Protein AF-A0A9W9ZHL3-F1 (afdb_monomer_lite)

Foldseek 3Di:
DPVVVVVVVVVVVVVVVVVVVVVVVVVVVVVVLCVLQPDALACVPCVPSVVSLVVSVQVVLVVVPWPKDKDWACDPDNVDTDIDIDTHDDDPQPPHPPDDDDDDDDDRHDDDDPPPPD

Organism: NCBI:txid174260

Sequence (118 aa):
MELCNKTVFLFFCLASVWLSVESMTKTQSLRSILDHFTSTRNVYVDPAAKQTARDFIVKTFKDHGLHTWTEEFRSNQDEYPGVNVVGQLPGRYTGTSDDKIVVIGSHYDSVPDYSRCG

Secondary structure (DSSP, 8-state):
-HHHHHHHHHHHHHHHHHHHHHHHHHHHHHHHHHGGG-S---TTT-HHHHHHHHHHHHHHHHHTT-EEEEEEE--SSTTS-EEEEEEE---TTTTSTT---------------GGG--

Radius of gyration: 22.48 Å; chains: 1; bounding box: 40×65×53 Å

Structure (mmCI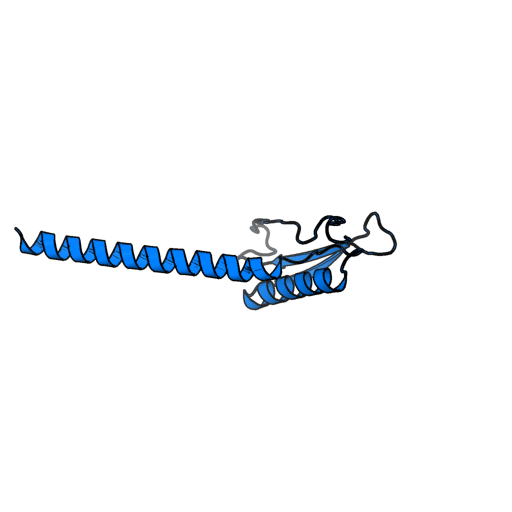F, N/CA/C/O backbone):
data_AF-A0A9W9ZHL3-F1
#
_entry.id   AF-A0A9W9ZHL3-F1
#
loop_
_atom_site.group_PDB
_atom_site.id
_atom_site.type_symbol
_atom_site.label_atom_id
_atom_site.label_alt_id
_atom_site.label_comp_id
_atom_site.label_asym_id
_atom_site.label_entity_id
_atom_site.label_seq_id
_atom_site.pdbx_PDB_ins_code
_atom_site.Cartn_x
_atom_site.Cartn_y
_atom_site.Cartn_z
_atom_site.occupancy
_atom_site.B_iso_or_equiv
_atom_site.auth_seq_id
_atom_site.auth_comp_id
_atom_site.auth_asym_id
_atom_site.auth_atom_id
_atom_site.pdbx_PDB_model_num
ATOM 1 N N . MET A 1 1 ? -6.558 51.204 27.980 1.00 51.84 1 MET A N 1
ATOM 2 C CA . MET A 1 1 ? -7.097 50.377 26.874 1.00 51.84 1 MET A CA 1
ATOM 3 C C . MET A 1 1 ? -6.042 49.923 25.853 1.00 51.84 1 MET A C 1
ATOM 5 O O . MET A 1 1 ? -6.368 49.081 25.036 1.00 51.84 1 MET A O 1
ATOM 9 N N . GLU A 1 2 ? -4.781 50.379 25.901 1.00 57.06 2 GLU A N 1
ATOM 10 C CA . GLU A 1 2 ? -3.755 49.963 24.917 1.00 57.06 2 GLU A CA 1
ATOM 11 C C . GLU A 1 2 ? -3.012 48.658 25.254 1.00 57.06 2 GLU A C 1
ATOM 13 O O . GLU A 1 2 ? -2.598 47.938 24.348 1.00 57.06 2 GLU A O 1
ATOM 18 N N . LEU A 1 3 ? -2.853 48.323 26.541 1.00 51.19 3 LEU A N 1
ATOM 19 C CA . LEU A 1 3 ? -2.092 47.136 26.955 1.00 51.19 3 LEU A CA 1
ATOM 20 C C . LEU A 1 3 ? -2.812 45.827 26.579 1.00 51.19 3 LEU A C 1
ATOM 22 O O . LEU A 1 3 ? -2.181 44.898 26.090 1.00 51.19 3 LEU A O 1
ATOM 26 N N . CYS A 1 4 ? -4.145 45.800 26.713 1.00 55.97 4 CYS A N 1
ATOM 27 C CA . CYS A 1 4 ? -4.981 44.652 26.347 1.00 55.97 4 CYS A CA 1
ATOM 28 C C . CYS A 1 4 ? -4.898 44.343 24.837 1.00 55.97 4 CYS A C 1
ATOM 30 O O . CYS A 1 4 ? -4.742 43.190 24.447 1.00 55.97 4 CYS A O 1
ATOM 32 N N . ASN A 1 5 ? -4.879 45.378 23.986 1.00 58.09 5 ASN A N 1
ATOM 33 C CA . ASN A 1 5 ? -4.778 45.215 22.532 1.00 58.09 5 ASN A CA 1
ATOM 34 C C . ASN A 1 5 ? -3.415 44.676 22.076 1.00 58.09 5 ASN A C 1
ATOM 36 O O . ASN A 1 5 ? -3.364 43.864 21.155 1.00 58.09 5 ASN A O 1
ATOM 40 N N . LYS A 1 6 ? -2.311 45.083 22.719 1.00 59.94 6 LYS A N 1
ATOM 41 C CA . LYS A 1 6 ? -0.966 44.584 22.375 1.00 59.94 6 LYS A CA 1
ATOM 42 C C . LYS A 1 6 ? -0.786 43.113 22.748 1.00 59.94 6 LYS A C 1
ATOM 44 O O . LYS A 1 6 ? -0.201 42.363 21.973 1.00 59.94 6 LYS A O 1
ATOM 49 N N . THR A 1 7 ? -1.320 42.689 23.893 1.00 62.94 7 THR A N 1
ATOM 50 C CA . THR A 1 7 ? -1.273 41.283 24.321 1.00 62.94 7 THR A CA 1
ATOM 51 C C . THR A 1 7 ? -2.140 40.396 23.431 1.00 62.94 7 THR A C 1
ATOM 53 O O . THR A 1 7 ? -1.689 39.331 23.018 1.00 62.94 7 THR A O 1
ATOM 56 N N . VAL A 1 8 ? -3.343 40.855 23.065 1.00 66.81 8 VAL A N 1
ATOM 57 C CA . VAL A 1 8 ? -4.222 40.147 22.120 1.00 66.81 8 VAL A CA 1
ATOM 58 C C . VAL A 1 8 ? -3.565 40.039 20.741 1.00 66.81 8 VAL A C 1
ATOM 60 O O . VAL A 1 8 ? -3.515 38.950 20.177 1.00 66.81 8 VAL A O 1
ATOM 63 N N . PHE A 1 9 ? -2.985 41.125 20.224 1.00 68.44 9 PHE A N 1
ATOM 64 C CA . PHE A 1 9 ? -2.288 41.122 18.934 1.00 68.44 9 PHE A CA 1
ATOM 65 C C . PHE A 1 9 ? -1.095 40.155 18.914 1.00 68.44 9 PHE A C 1
ATOM 67 O O . PHE A 1 9 ? -0.963 39.364 17.983 1.00 68.44 9 PHE A O 1
ATOM 74 N N . LEU A 1 10 ? -0.267 40.149 19.965 1.00 68.62 10 LEU A N 1
ATOM 75 C CA . LEU A 1 10 ? 0.862 39.222 20.079 1.00 68.62 10 LEU A CA 1
ATOM 76 C C . LEU A 1 10 ? 0.393 37.759 20.127 1.00 68.62 10 LEU A C 1
ATOM 78 O O . LEU A 1 10 ? 1.003 36.897 19.502 1.00 68.62 10 LEU A O 1
ATOM 82 N N . PHE A 1 11 ? -0.719 37.487 20.815 1.00 69.31 11 PHE A N 1
ATOM 83 C CA . PHE A 1 11 ? -1.315 36.153 20.876 1.00 69.31 11 PHE A CA 1
ATOM 84 C C . PHE A 1 11 ? -1.842 35.694 19.506 1.00 69.31 11 PHE A C 1
ATOM 86 O O . PHE A 1 11 ? -1.585 34.562 19.102 1.00 69.31 11 PHE A O 1
ATOM 93 N N . PHE A 1 12 ? -2.498 36.582 18.748 1.00 67.75 12 PHE A N 1
ATOM 94 C CA . PHE A 1 12 ? -2.929 36.300 17.373 1.00 67.75 12 PHE A CA 1
ATOM 95 C C . PHE A 1 12 ? -1.746 36.060 16.423 1.00 67.75 12 PHE A C 1
ATOM 97 O O . PHE A 1 12 ? -1.807 35.147 15.601 1.00 67.75 12 PHE A O 1
ATOM 104 N N . CYS A 1 13 ? -0.659 36.829 16.549 1.00 65.69 13 CYS A N 1
ATOM 105 C CA . CYS A 1 13 ? 0.563 36.615 15.769 1.00 65.69 13 CYS A CA 1
ATOM 106 C C . CYS A 1 13 ? 1.244 35.283 16.107 1.00 65.69 13 CYS A C 1
ATOM 108 O O . CYS A 1 13 ? 1.699 34.579 15.211 1.00 65.69 13 CYS A O 1
ATOM 110 N N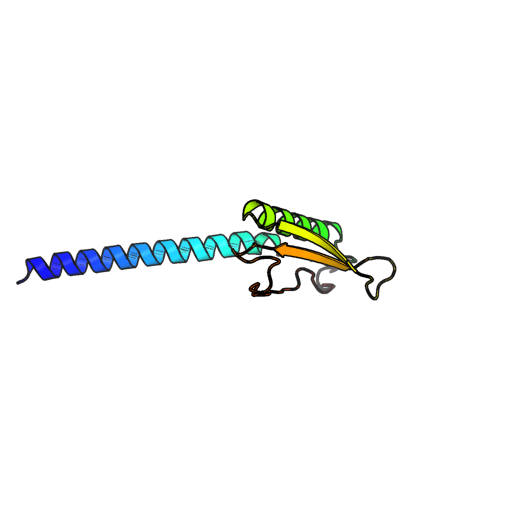 . LEU A 1 14 ? 1.307 34.909 17.386 1.00 66.25 14 LEU A N 1
ATOM 111 C CA . LEU A 1 14 ? 1.882 33.626 17.788 1.00 66.25 14 LEU A CA 1
ATOM 112 C C . LEU A 1 14 ? 1.013 32.460 17.297 1.00 66.25 14 LEU A C 1
ATOM 114 O O . LEU A 1 14 ? 1.540 31.520 16.710 1.00 66.25 14 LEU A O 1
ATOM 118 N N . ALA A 1 15 ? -0.312 32.547 17.434 1.00 59.84 15 ALA A N 1
ATOM 119 C CA . ALA A 1 15 ? -1.224 31.513 16.948 1.00 59.84 15 ALA A CA 1
ATOM 120 C C . ALA A 1 15 ? -1.144 31.316 15.421 1.00 59.84 15 ALA A C 1
ATOM 122 O O . ALA A 1 15 ? -1.137 30.179 14.947 1.00 59.84 15 ALA A O 1
ATOM 123 N N . SER A 1 16 ? -1.034 32.396 14.638 1.00 64.62 16 SER A N 1
ATOM 124 C CA . SER A 1 16 ? -0.933 32.299 13.174 1.00 64.62 16 SER A CA 1
ATOM 125 C C . SER A 1 16 ? 0.399 31.708 12.703 1.00 64.62 16 SER A C 1
ATOM 127 O O . SER A 1 16 ? 0.418 30.924 11.748 1.00 64.62 16 SER A O 1
ATOM 129 N N . VAL A 1 17 ? 1.503 32.006 13.397 1.00 66.00 17 VAL A N 1
ATOM 130 C CA . VAL A 1 17 ? 2.808 31.376 13.141 1.00 66.00 17 VAL A CA 1
ATOM 131 C C . VAL A 1 17 ? 2.752 29.874 13.437 1.00 66.00 17 VAL A C 1
ATOM 133 O O . VAL A 1 17 ? 3.221 29.085 12.621 1.00 66.00 17 VAL A O 1
ATOM 136 N N . TRP A 1 18 ? 2.126 29.457 14.542 1.00 57.09 18 TRP A N 1
ATOM 137 C CA . TRP A 1 18 ? 2.014 28.039 14.911 1.00 57.09 18 TRP A CA 1
ATOM 138 C C . TRP A 1 18 ? 1.182 27.235 13.904 1.00 57.09 18 TRP A C 1
ATOM 140 O O . TRP A 1 18 ? 1.633 26.188 13.438 1.00 57.09 18 TRP A O 1
ATOM 150 N N . LEU A 1 19 ? 0.021 27.757 13.492 1.00 59.09 19 LEU A N 1
ATOM 151 C CA . LEU A 1 19 ? -0.811 27.139 12.451 1.00 59.09 19 LEU A CA 1
ATOM 152 C C . LEU A 1 19 ? -0.067 27.014 11.110 1.00 59.09 19 LEU A C 1
ATOM 154 O O . LEU A 1 19 ? -0.193 26.005 10.414 1.00 59.09 19 LEU A O 1
ATOM 158 N N . SER A 1 20 ? 0.736 28.021 10.752 1.00 58.38 20 SER A N 1
ATOM 159 C CA . SER A 1 20 ? 1.531 28.005 9.517 1.00 58.38 20 SER A CA 1
ATOM 160 C C . SER A 1 20 ? 2.637 26.947 9.561 1.00 58.38 20 SER A C 1
ATOM 162 O O . SER A 1 20 ? 2.810 26.207 8.593 1.00 58.38 20 SER A O 1
ATOM 164 N N . VAL A 1 21 ? 3.345 26.826 10.690 1.00 56.94 21 VAL A N 1
ATOM 165 C CA . VAL A 1 21 ? 4.378 25.797 10.888 1.00 56.94 21 VAL A CA 1
ATOM 166 C C . VAL A 1 21 ? 3.771 24.394 10.802 1.00 56.94 21 VAL A C 1
ATOM 168 O O . VAL A 1 21 ? 4.305 23.551 10.087 1.00 56.94 21 VAL A O 1
ATOM 171 N N . GLU A 1 22 ? 2.625 24.148 11.439 1.00 68.44 22 GLU A N 1
ATOM 172 C CA . GLU A 1 22 ? 1.939 22.849 11.375 1.00 68.44 22 GLU A CA 1
ATOM 173 C C . GLU A 1 22 ? 1.447 22.500 9.954 1.00 68.44 22 GLU A C 1
ATOM 175 O O . GLU A 1 22 ? 1.518 21.354 9.510 1.00 68.44 22 GLU A O 1
ATOM 180 N N . SER A 1 23 ? 0.966 23.489 9.198 1.00 62.00 23 SER A N 1
ATOM 181 C CA . SER A 1 23 ? 0.573 23.293 7.796 1.00 62.00 23 SER A CA 1
ATOM 182 C C . SER A 1 23 ? 1.773 22.951 6.900 1.00 62.00 23 SER A C 1
ATOM 184 O O . SER A 1 23 ? 1.704 22.042 6.060 1.00 62.00 23 SER A O 1
ATOM 186 N N . MET A 1 24 ? 2.908 23.630 7.110 1.00 60.31 24 MET A N 1
ATOM 187 C CA . MET A 1 24 ? 4.151 23.344 6.391 1.00 60.31 24 MET A CA 1
ATOM 188 C C . MET A 1 24 ? 4.668 21.933 6.688 1.00 60.31 24 MET A C 1
ATOM 190 O O . MET A 1 24 ? 5.030 21.224 5.747 1.00 60.31 24 MET A O 1
ATOM 194 N N . THR A 1 25 ? 4.634 21.487 7.949 1.00 76.94 25 THR A N 1
ATOM 195 C CA . THR A 1 25 ? 5.078 20.132 8.318 1.00 76.94 25 THR A CA 1
ATOM 196 C C . THR A 1 25 ? 4.172 19.052 7.728 1.00 76.94 25 THR A C 1
ATOM 198 O O . THR A 1 25 ? 4.677 18.048 7.224 1.00 76.94 25 THR A O 1
ATOM 201 N N . LYS A 1 26 ? 2.850 19.269 7.677 1.00 81.62 26 LYS A N 1
ATOM 202 C CA . LYS A 1 26 ? 1.908 18.353 7.001 1.00 81.62 26 LYS A CA 1
ATOM 203 C C . LYS A 1 26 ? 2.169 18.260 5.498 1.00 81.62 26 LYS A C 1
ATOM 205 O O . LYS A 1 26 ? 2.186 17.162 4.948 1.00 81.62 26 LYS A O 1
ATOM 210 N N . THR A 1 27 ? 2.426 19.390 4.840 1.00 84.44 27 THR A N 1
ATOM 211 C CA . THR A 1 27 ? 2.725 19.422 3.398 1.00 84.44 27 THR A CA 1
ATOM 212 C C . THR A 1 27 ? 4.044 18.716 3.081 1.00 84.44 27 THR A C 1
ATOM 214 O O . THR A 1 27 ? 4.122 17.958 2.117 1.00 84.44 27 THR A O 1
ATOM 217 N N . GLN A 1 28 ? 5.081 18.940 3.890 1.00 85.88 28 GLN A N 1
ATOM 218 C CA . GLN A 1 28 ? 6.376 18.269 3.743 1.00 85.88 28 GLN A CA 1
ATOM 219 C C . GLN A 1 28 ? 6.268 16.763 3.998 1.00 85.88 28 GLN A C 1
ATOM 221 O O . GLN A 1 28 ? 6.816 15.983 3.225 1.00 85.88 28 GLN A O 1
ATOM 226 N N . SER A 1 29 ? 5.511 16.358 5.021 1.00 85.81 29 SER A N 1
ATOM 227 C CA . SER A 1 29 ? 5.227 14.949 5.305 1.00 85.81 29 SER A CA 1
ATOM 228 C C . SER A 1 29 ? 4.509 14.275 4.133 1.00 85.81 29 SER A C 1
ATOM 230 O O . SER A 1 29 ? 4.944 13.229 3.655 1.00 85.81 29 SER A O 1
ATOM 232 N N . LEU A 1 30 ? 3.478 14.927 3.579 1.00 89.12 30 LEU A N 1
ATOM 233 C CA . LEU A 1 30 ? 2.781 14.421 2.398 1.00 89.12 30 LEU A CA 1
ATOM 234 C C . LEU A 1 30 ? 3.725 14.277 1.199 1.00 89.12 30 LEU A C 1
ATOM 236 O O . LEU A 1 30 ? 3.708 13.244 0.540 1.00 89.12 30 LEU A O 1
ATOM 240 N N . ARG A 1 31 ? 4.574 15.276 0.926 1.00 91.12 31 ARG A N 1
ATOM 241 C CA . ARG A 1 31 ? 5.570 15.186 -0.155 1.00 91.12 31 ARG A CA 1
ATOM 242 C C . ARG A 1 31 ? 6.534 14.021 0.056 1.00 91.12 31 ARG A C 1
ATOM 244 O O . ARG A 1 31 ? 6.725 13.247 -0.870 1.00 91.12 31 ARG A O 1
ATOM 251 N N . SER A 1 32 ? 7.036 13.836 1.276 1.00 89.75 32 SER A N 1
ATOM 252 C CA . SER A 1 32 ? 7.918 12.712 1.600 1.00 89.75 32 SER A CA 1
ATOM 253 C C . SER A 1 32 ? 7.248 11.355 1.370 1.00 89.75 32 SER A C 1
ATOM 255 O O . SER A 1 32 ? 7.920 10.425 0.940 1.00 89.75 32 SER A O 1
ATOM 257 N N . ILE A 1 33 ? 5.942 11.225 1.627 1.00 91.69 33 ILE A N 1
ATOM 258 C CA . ILE A 1 33 ? 5.186 10.005 1.298 1.00 91.69 33 ILE A CA 1
ATOM 259 C C . ILE A 1 33 ? 5.089 9.833 -0.223 1.00 91.69 33 ILE A C 1
ATOM 261 O O . ILE A 1 33 ? 5.274 8.729 -0.732 1.00 91.69 33 ILE A O 1
ATOM 265 N N . LEU A 1 34 ? 4.814 10.916 -0.956 1.00 92.75 34 LEU A N 1
ATOM 266 C CA . LEU A 1 34 ? 4.674 10.895 -2.415 1.00 92.75 34 LEU A CA 1
ATOM 267 C C . LEU A 1 34 ? 5.990 10.588 -3.145 1.00 92.75 34 LEU A C 1
ATOM 269 O O . LEU A 1 34 ? 5.946 10.001 -4.226 1.00 92.75 34 LEU A O 1
ATOM 273 N N . ASP A 1 35 ? 7.143 10.905 -2.554 1.00 93.06 35 ASP A N 1
ATOM 274 C CA . ASP A 1 35 ? 8.461 10.631 -3.144 1.00 93.06 35 ASP A CA 1
ATOM 275 C C . ASP A 1 35 ? 8.703 9.126 -3.381 1.00 93.06 35 ASP A C 1
ATOM 277 O O . ASP A 1 35 ? 9.401 8.748 -4.327 1.00 93.06 35 ASP A O 1
ATOM 281 N N . HIS A 1 36 ? 8.035 8.254 -2.616 1.00 92.56 36 HIS A N 1
ATOM 282 C CA . HIS A 1 36 ? 8.056 6.799 -2.810 1.00 92.56 36 HIS A CA 1
ATOM 283 C C . HIS A 1 36 ? 7.263 6.318 -4.042 1.00 92.56 36 HIS A C 1
ATOM 285 O O . HIS A 1 36 ? 7.342 5.145 -4.408 1.00 92.56 36 HIS A O 1
ATOM 291 N N . PHE A 1 37 ? 6.527 7.211 -4.712 1.00 93.75 37 PHE A N 1
ATOM 292 C CA . PHE A 1 37 ? 5.684 6.916 -5.874 1.00 93.75 37 PHE A CA 1
ATOM 293 C C . PHE A 1 37 ? 6.093 7.727 -7.114 1.00 93.75 37 PHE A C 1
ATOM 295 O O . PHE A 1 37 ? 5.258 8.077 -7.955 1.00 93.75 37 PHE A O 1
ATOM 302 N N . THR A 1 38 ? 7.386 8.002 -7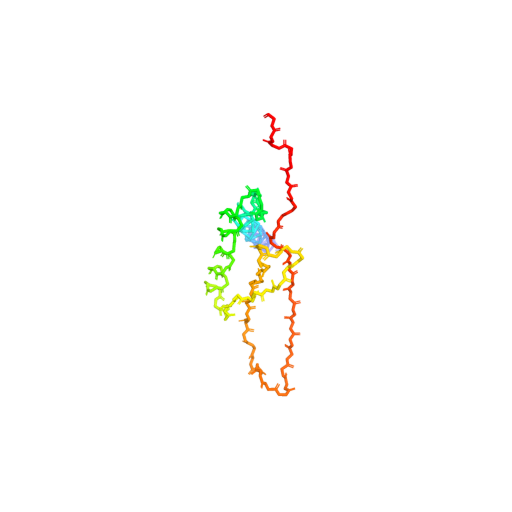.273 1.00 90.56 38 THR A N 1
ATOM 303 C CA . THR A 1 38 ? 7.925 8.765 -8.414 1.00 90.56 38 THR A CA 1
ATOM 304 C C . THR A 1 38 ? 8.404 7.893 -9.581 1.00 90.56 38 THR A C 1
ATOM 306 O O . THR A 1 38 ? 8.471 8.373 -10.712 1.00 90.56 38 THR A O 1
ATOM 309 N N . SER A 1 39 ? 8.704 6.613 -9.346 1.00 87.75 39 SER A N 1
ATOM 310 C CA . SER A 1 39 ? 9.150 5.659 -10.374 1.00 87.75 39 SER A CA 1
ATOM 311 C C . SER A 1 39 ? 7.986 5.005 -11.126 1.00 87.75 39 SER A C 1
ATOM 313 O O . SER A 1 39 ? 6.855 4.973 -10.641 1.00 87.75 39 SER A O 1
ATOM 315 N N . THR A 1 40 ? 8.250 4.440 -12.306 1.00 91.38 40 THR A N 1
ATOM 316 C CA . THR A 1 40 ? 7.256 3.622 -13.021 1.00 91.38 40 THR A CA 1
ATOM 317 C C . THR A 1 40 ? 6.921 2.384 -12.188 1.00 91.38 40 THR A C 1
ATOM 319 O O . THR A 1 40 ? 7.810 1.672 -11.743 1.00 91.38 40 THR A O 1
ATOM 322 N N . ARG A 1 41 ? 5.630 2.117 -11.973 1.00 92.19 41 ARG A N 1
ATOM 323 C CA . ARG A 1 41 ? 5.108 0.989 -11.176 1.00 92.19 41 ARG A CA 1
ATOM 324 C C . ARG A 1 41 ? 4.274 0.071 -12.056 1.00 92.19 41 ARG A C 1
ATOM 326 O O . ARG A 1 41 ? 3.156 -0.325 -11.716 1.00 92.19 41 ARG A O 1
ATOM 333 N N . ASN A 1 42 ? 4.822 -0.235 -13.224 1.00 90.25 42 ASN A N 1
ATOM 334 C CA . ASN A 1 42 ? 4.224 -1.132 -14.192 1.00 90.25 42 ASN A CA 1
ATOM 335 C C . ASN A 1 42 ? 4.968 -2.468 -14.173 1.00 90.25 42 ASN A C 1
ATOM 337 O O . ASN A 1 42 ? 6.194 -2.486 -14.188 1.00 90.25 42 ASN A O 1
ATOM 341 N N . VAL A 1 43 ? 4.229 -3.577 -14.161 1.00 88.12 43 VAL A N 1
ATOM 342 C CA . VAL A 1 43 ? 4.817 -4.916 -14.006 1.00 88.12 43 VAL A CA 1
ATOM 343 C C . VAL A 1 43 ? 5.719 -5.317 -15.181 1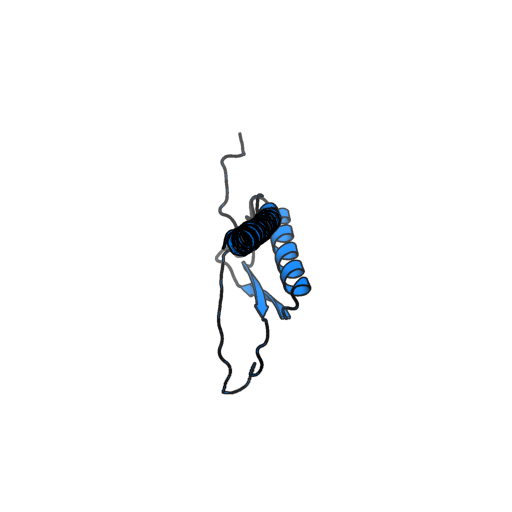.00 88.12 43 VAL A C 1
ATOM 345 O O . VAL A 1 43 ? 6.667 -6.063 -14.979 1.00 88.12 43 VAL A O 1
ATOM 348 N N . TYR A 1 44 ? 5.473 -4.775 -16.376 1.00 86.75 44 TYR A N 1
ATOM 349 C CA . TYR A 1 44 ? 6.256 -5.073 -17.578 1.00 86.75 44 TYR A CA 1
ATOM 350 C C . TYR A 1 44 ? 7.483 -4.189 -17.750 1.00 86.75 44 TYR A C 1
ATOM 352 O O . TYR A 1 44 ? 8.431 -4.581 -18.421 1.00 86.75 44 TYR A O 1
ATOM 360 N N . VAL A 1 45 ? 7.441 -2.979 -17.194 1.00 87.75 45 VAL A N 1
ATOM 361 C CA . VAL A 1 45 ? 8.528 -2.004 -17.335 1.00 87.75 45 VAL A CA 1
ATOM 362 C C . VAL A 1 45 ? 9.508 -2.139 -16.178 1.00 87.75 45 VAL A C 1
ATOM 364 O O . VAL A 1 45 ? 10.710 -2.225 -16.397 1.00 87.75 45 VAL A O 1
ATOM 367 N N . ASP A 1 46 ? 8.992 -2.165 -14.948 1.00 90.06 46 ASP A N 1
ATOM 368 C CA . ASP A 1 46 ? 9.801 -2.241 -13.734 1.00 90.06 46 ASP A CA 1
ATOM 369 C C . ASP A 1 46 ? 9.035 -2.986 -12.618 1.00 90.06 46 ASP A C 1
ATOM 371 O O . ASP A 1 46 ? 8.401 -2.373 -11.743 1.00 90.06 46 ASP A O 1
ATOM 375 N N . PRO A 1 47 ? 9.046 -4.334 -12.642 1.00 90.06 47 PRO A N 1
ATOM 376 C CA . PRO A 1 47 ? 8.375 -5.137 -11.623 1.00 90.06 47 PRO A CA 1
ATOM 377 C C . PRO A 1 47 ? 8.967 -4.915 -10.222 1.00 90.06 47 PRO A C 1
ATOM 379 O O . PRO A 1 47 ? 8.234 -4.995 -9.234 1.00 90.06 47 PRO A O 1
ATOM 382 N N . ALA A 1 48 ? 10.259 -4.581 -10.122 1.00 92.44 48 ALA A N 1
ATOM 383 C CA . ALA A 1 48 ? 10.935 -4.332 -8.851 1.00 92.44 48 ALA A CA 1
ATOM 384 C C . ALA A 1 48 ? 10.474 -3.016 -8.205 1.00 92.44 48 ALA A C 1
ATOM 386 O O . ALA A 1 48 ? 10.196 -2.980 -7.003 1.00 92.44 48 ALA A O 1
ATOM 387 N N . ALA A 1 49 ? 10.311 -1.946 -8.988 1.00 92.75 49 ALA A N 1
ATOM 388 C CA . ALA A 1 49 ? 9.740 -0.693 -8.499 1.00 92.75 49 ALA A C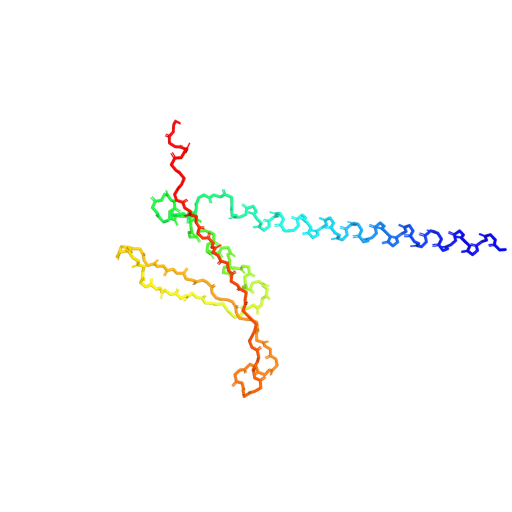A 1
ATOM 389 C C . ALA A 1 49 ? 8.267 -0.851 -8.100 1.00 92.75 49 ALA A C 1
ATOM 391 O O . ALA A 1 49 ? 7.851 -0.335 -7.059 1.00 92.75 49 ALA A O 1
ATOM 392 N N . LYS A 1 50 ? 7.479 -1.622 -8.868 1.00 94.19 50 LYS A N 1
ATOM 393 C CA . LYS A 1 50 ? 6.094 -1.958 -8.494 1.00 94.19 50 LYS A CA 1
ATOM 394 C C . LYS A 1 50 ? 6.035 -2.713 -7.160 1.00 94.19 50 LYS A C 1
ATOM 396 O O . LYS A 1 50 ? 5.169 -2.413 -6.337 1.00 94.19 50 LYS A O 1
ATOM 401 N N . GLN A 1 51 ? 6.957 -3.651 -6.931 1.00 94.88 51 GLN A N 1
ATOM 402 C CA . GLN A 1 51 ? 7.061 -4.376 -5.664 1.00 94.88 51 GLN A CA 1
ATOM 403 C C . GLN A 1 51 ? 7.506 -3.461 -4.516 1.00 94.88 51 GLN A C 1
ATOM 405 O O . GLN A 1 51 ? 6.885 -3.467 -3.460 1.00 94.88 51 GLN A O 1
ATOM 410 N N . THR A 1 52 ? 8.498 -2.600 -4.739 1.00 95.50 52 THR A N 1
ATOM 411 C CA . THR A 1 52 ? 8.982 -1.650 -3.724 1.00 95.50 52 THR A CA 1
ATOM 412 C C . THR A 1 52 ? 7.877 -0.694 -3.267 1.00 95.50 52 THR A C 1
ATOM 414 O O . THR A 1 52 ? 7.715 -0.448 -2.072 1.00 95.50 52 THR A O 1
ATOM 417 N N . ALA A 1 53 ? 7.064 -0.192 -4.203 1.00 96.31 53 ALA A N 1
ATOM 418 C CA . ALA A 1 53 ? 5.909 0.643 -3.879 1.00 96.31 53 ALA A CA 1
ATOM 419 C C . ALA A 1 53 ? 4.856 -0.120 -3.056 1.00 96.31 53 ALA A C 1
ATOM 421 O O . ALA A 1 53 ? 4.300 0.427 -2.104 1.00 96.31 53 ALA A O 1
ATOM 422 N N . ARG A 1 54 ? 4.602 -1.395 -3.384 1.00 97.00 54 ARG A N 1
ATOM 423 C CA . ARG A 1 54 ? 3.711 -2.266 -2.602 1.00 97.00 54 ARG A CA 1
ATOM 424 C C . ARG A 1 54 ? 4.231 -2.459 -1.178 1.00 97.00 54 ARG A C 1
ATOM 426 O O . ARG A 1 54 ? 3.469 -2.285 -0.230 1.00 97.00 54 ARG A O 1
ATOM 433 N N . ASP A 1 55 ? 5.508 -2.797 -1.034 1.00 97.31 55 ASP A N 1
ATOM 434 C CA . ASP A 1 55 ? 6.142 -3.038 0.263 1.00 97.31 55 ASP A CA 1
ATOM 435 C C . ASP A 1 55 ? 6.108 -1.781 1.133 1.00 97.31 55 ASP A C 1
ATOM 437 O O . ASP A 1 55 ? 5.825 -1.862 2.331 1.00 97.31 55 ASP A O 1
ATOM 441 N N . PHE A 1 56 ? 6.309 -0.610 0.520 1.00 97.50 56 PHE A N 1
ATOM 442 C CA . PHE A 1 56 ? 6.147 0.671 1.193 1.00 97.50 56 PHE A CA 1
ATOM 443 C C . PHE A 1 56 ? 4.719 0.858 1.722 1.00 97.50 56 PHE A C 1
ATOM 445 O O . PHE A 1 56 ? 4.562 1.112 2.911 1.00 97.50 56 PHE A O 1
ATOM 452 N N . ILE A 1 57 ? 3.680 0.647 0.901 1.00 98.00 57 ILE A N 1
ATOM 453 C CA . ILE A 1 57 ? 2.274 0.755 1.346 1.00 98.00 57 ILE A CA 1
ATOM 454 C C . ILE A 1 57 ? 1.992 -0.204 2.510 1.00 98.00 57 ILE A C 1
ATOM 456 O O . ILE A 1 57 ? 1.439 0.211 3.529 1.00 98.00 57 ILE A O 1
ATOM 460 N N . VAL A 1 58 ? 2.402 -1.472 2.386 1.00 98.31 58 VAL A N 1
ATOM 461 C CA . VAL A 1 58 ? 2.209 -2.488 3.434 1.00 98.31 58 VAL A CA 1
ATOM 462 C C . VAL A 1 58 ? 2.888 -2.063 4.733 1.00 98.31 58 VAL A C 1
ATOM 464 O O . VAL A 1 58 ? 2.288 -2.166 5.806 1.00 98.31 58 VAL A O 1
ATOM 467 N N . LYS A 1 59 ? 4.130 -1.577 4.650 1.00 97.75 59 LYS A N 1
ATOM 468 C CA . LYS A 1 59 ? 4.869 -1.081 5.810 1.00 97.75 59 LYS A CA 1
ATOM 469 C C . LYS A 1 59 ? 4.165 0.124 6.428 1.00 97.75 59 LYS A C 1
ATOM 471 O O . LYS A 1 59 ? 3.927 0.120 7.629 1.00 97.75 59 LYS A O 1
ATOM 476 N N . THR A 1 60 ? 3.775 1.111 5.625 1.00 96.69 60 THR A N 1
ATOM 477 C CA . THR A 1 60 ? 3.081 2.311 6.101 1.00 96.69 60 THR A CA 1
ATOM 478 C C . THR A 1 60 ? 1.773 1.961 6.803 1.00 96.69 60 THR A C 1
ATOM 480 O O . THR A 1 60 ? 1.531 2.476 7.891 1.00 96.69 60 THR A O 1
ATOM 483 N N . PHE A 1 61 ? 0.952 1.068 6.246 1.00 97.81 61 PHE A N 1
ATOM 484 C CA . PHE A 1 61 ? -0.298 0.647 6.887 1.00 97.81 61 PHE A CA 1
ATOM 485 C C . PHE A 1 61 ? -0.040 -0.021 8.244 1.00 97.81 61 PHE A C 1
ATOM 487 O O . PHE A 1 61 ? -0.674 0.346 9.234 1.00 97.81 61 PHE A O 1
ATOM 494 N N . LYS A 1 62 ? 0.940 -0.930 8.318 1.00 97.75 62 LYS A N 1
ATOM 495 C CA . LYS A 1 62 ? 1.341 -1.580 9.577 1.00 97.75 62 LYS A CA 1
ATOM 496 C C . LYS A 1 62 ? 1.867 -0.581 10.606 1.00 97.75 62 LYS A C 1
ATOM 498 O O . LYS A 1 62 ? 1.451 -0.634 11.760 1.00 97.75 62 LYS A O 1
ATOM 503 N N . ASP A 1 63 ? 2.724 0.349 10.189 1.00 96.50 63 ASP A N 1
ATOM 504 C CA . ASP A 1 63 ? 3.282 1.390 11.060 1.00 96.50 63 ASP A CA 1
ATOM 505 C C . ASP A 1 63 ? 2.187 2.316 11.622 1.00 96.50 63 ASP A C 1
ATOM 507 O O . ASP A 1 63 ? 2.318 2.827 12.732 1.00 96.50 63 ASP A O 1
ATOM 511 N N . HIS A 1 64 ? 1.083 2.498 10.887 1.00 95.50 64 HIS A N 1
ATOM 512 C CA . HIS A 1 64 ? -0.092 3.263 11.325 1.00 95.50 64 HIS A CA 1
ATOM 513 C C . HIS A 1 64 ? -1.131 2.413 12.083 1.00 95.50 64 HIS A C 1
ATOM 515 O O . HIS A 1 64 ? -2.211 2.904 12.407 1.00 95.50 64 HIS A O 1
ATOM 521 N N . GLY A 1 65 ? -0.820 1.149 12.388 1.00 96.56 65 GLY A N 1
ATOM 522 C CA . GLY A 1 65 ? -1.665 0.274 13.203 1.00 96.56 65 GLY A CA 1
ATOM 523 C C . GLY A 1 65 ? -2.848 -0.358 12.466 1.00 96.56 65 GLY A C 1
ATOM 524 O O . GLY A 1 65 ? -3.777 -0.835 13.117 1.00 96.56 65 GLY A O 1
ATOM 525 N N . LEU A 1 66 ? -2.840 -0.378 11.130 1.00 97.94 66 LEU A N 1
ATOM 526 C CA . LEU A 1 66 ? -3.888 -1.038 10.349 1.00 97.94 66 LEU A CA 1
ATOM 527 C C . LEU A 1 66 ? -3.642 -2.551 10.297 1.00 97.94 66 LEU A C 1
ATOM 529 O O . LEU A 1 66 ? -2.521 -3.017 10.058 1.00 97.94 66 LEU A O 1
ATOM 533 N N . HIS A 1 67 ? -4.716 -3.331 10.412 1.00 97.38 67 HIS A N 1
ATOM 534 C CA . HIS A 1 67 ? -4.699 -4.737 10.030 1.00 97.38 67 HIS A CA 1
ATOM 535 C C . HIS A 1 67 ? -4.532 -4.826 8.511 1.00 97.38 67 HIS A C 1
ATOM 537 O O . HIS A 1 67 ? -5.392 -4.366 7.765 1.00 97.38 67 HIS A O 1
ATOM 543 N N . THR A 1 68 ? -3.394 -5.349 8.056 1.00 98.25 68 THR A N 1
ATOM 544 C CA . THR A 1 68 ? -2.949 -5.214 6.663 1.00 98.25 68 THR A CA 1
ATOM 545 C C . THR A 1 68 ? -2.736 -6.571 6.014 1.00 98.25 68 THR A C 1
ATOM 547 O O . THR A 1 68 ? -2.014 -7.403 6.569 1.00 98.25 68 THR A O 1
ATOM 550 N N . TRP A 1 69 ? -3.284 -6.761 4.816 1.00 98.06 69 TRP A N 1
ATOM 551 C CA . TRP A 1 69 ? -3.091 -7.961 4.003 1.00 98.06 69 TRP A CA 1
ATOM 552 C C . TRP A 1 69 ? -3.079 -7.633 2.504 1.00 98.06 69 TRP A C 1
ATOM 554 O O . TRP A 1 69 ? -3.349 -6.503 2.087 1.00 98.06 69 TRP A O 1
ATOM 564 N N . THR A 1 70 ? -2.711 -8.619 1.689 1.00 97.75 70 THR A N 1
ATOM 565 C CA . THR A 1 70 ? -2.726 -8.528 0.225 1.00 97.75 70 THR A CA 1
ATOM 566 C C . THR A 1 70 ? -3.758 -9.480 -0.350 1.00 97.75 70 THR A C 1
ATOM 568 O O . THR A 1 70 ? -3.862 -10.614 0.108 1.00 97.75 70 THR A O 1
ATOM 571 N N . GLU A 1 71 ? -4.473 -9.029 -1.374 1.00 96.62 71 GLU A N 1
ATOM 572 C CA . GLU A 1 71 ? -5.480 -9.815 -2.092 1.00 96.62 71 GLU A CA 1
ATOM 573 C C . GLU A 1 71 ? -5.050 -9.965 -3.548 1.00 96.62 71 GLU A C 1
ATOM 575 O O . GLU A 1 71 ? -4.961 -8.972 -4.279 1.00 96.62 71 GLU A O 1
ATOM 580 N N . GLU A 1 72 ? -4.770 -11.194 -3.970 1.00 94.69 72 GLU A N 1
ATOM 581 C CA . GLU A 1 72 ? -4.441 -11.497 -5.361 1.00 94.69 72 GLU A CA 1
ATOM 582 C C . GLU A 1 72 ? -5.715 -11.676 -6.187 1.00 94.69 72 GLU A C 1
ATOM 584 O O . GLU A 1 72 ? -6.696 -12.273 -5.745 1.00 94.69 72 GLU A O 1
ATOM 589 N N . PHE A 1 73 ? -5.701 -11.177 -7.417 1.00 91.31 73 PHE A N 1
ATOM 590 C CA . PHE A 1 73 ? -6.785 -11.368 -8.367 1.00 91.31 73 PHE A CA 1
ATOM 591 C C . PHE A 1 73 ? -6.238 -11.717 -9.745 1.00 91.31 73 PHE A C 1
ATOM 593 O O . PHE A 1 73 ? -5.165 -11.266 -10.161 1.00 91.31 73 PHE A O 1
ATOM 600 N N . ARG A 1 74 ? -7.012 -12.511 -10.487 1.00 89.19 74 ARG A N 1
ATOM 601 C CA . ARG A 1 74 ? -6.685 -12.820 -11.875 1.00 89.19 74 ARG A CA 1
ATOM 602 C C . ARG A 1 74 ? -6.794 -11.542 -12.698 1.00 89.19 74 ARG A C 1
ATOM 604 O O . ARG A 1 74 ? -7.871 -10.955 -12.795 1.00 89.19 74 ARG A O 1
ATOM 611 N N . SER A 1 75 ? -5.678 -11.105 -13.264 1.00 82.31 75 SER A N 1
ATOM 612 C CA . SER A 1 75 ? -5.673 -9.996 -14.207 1.00 82.31 75 SER A CA 1
ATOM 613 C C . SER A 1 75 ? -6.045 -10.507 -15.604 1.00 82.31 75 SER A C 1
ATOM 615 O O . SER A 1 75 ? -6.089 -11.709 -15.867 1.00 82.31 75 SER A O 1
ATOM 617 N N . ASN A 1 76 ? -6.282 -9.584 -16.531 1.00 78.56 76 ASN A N 1
ATOM 618 C CA . ASN A 1 76 ? -6.371 -9.872 -17.965 1.00 78.56 76 ASN A CA 1
ATOM 619 C C . ASN A 1 76 ? -5.016 -10.274 -18.591 1.00 78.56 76 ASN A C 1
ATOM 621 O O . ASN A 1 76 ? -4.902 -10.339 -19.813 1.00 78.56 76 ASN A O 1
ATOM 625 N N . GLN A 1 77 ? -3.993 -10.500 -17.765 1.00 71.38 77 GLN A N 1
ATOM 626 C CA . GLN A 1 77 ? -2.624 -10.817 -18.133 1.00 71.38 77 GLN A CA 1
ATOM 627 C C . GLN A 1 77 ? -2.232 -12.096 -17.388 1.00 71.38 77 GLN A C 1
ATOM 629 O O . GLN A 1 77 ? -1.843 -12.050 -16.224 1.00 71.38 77 GLN A O 1
ATOM 634 N N . ASP A 1 78 ? -2.359 -13.249 -18.049 1.00 67.19 78 ASP A N 1
ATOM 635 C CA . ASP A 1 78 ? -2.251 -14.565 -17.395 1.00 67.19 78 ASP A CA 1
ATOM 636 C C . ASP A 1 78 ? -0.910 -14.797 -16.658 1.00 67.19 78 ASP A C 1
ATOM 638 O O . ASP A 1 78 ? -0.853 -15.603 -15.733 1.00 67.19 78 ASP A O 1
ATOM 642 N N . GLU A 1 79 ? 0.151 -14.070 -17.019 1.00 78.06 79 GLU A N 1
ATOM 643 C CA . GLU A 1 79 ? 1.492 -14.187 -16.423 1.00 78.06 79 GLU A CA 1
ATOM 644 C C . GLU A 1 79 ? 1.695 -13.344 -15.153 1.00 78.06 79 GLU A C 1
ATOM 646 O O . GLU A 1 79 ? 2.616 -13.610 -14.381 1.00 78.06 79 GLU A O 1
ATOM 651 N N . TYR A 1 80 ? 0.846 -12.339 -14.909 1.00 79.44 80 TYR A N 1
ATOM 652 C CA . TYR A 1 80 ? 1.027 -11.396 -13.804 1.00 79.44 80 TYR A CA 1
ATOM 653 C C . TYR A 1 80 ? -0.289 -11.164 -13.058 1.00 79.44 80 TYR A C 1
ATOM 655 O O . TYR A 1 80 ? -1.099 -10.334 -13.491 1.00 79.44 80 TYR A O 1
ATOM 663 N N . PRO A 1 81 ? -0.524 -11.844 -11.917 1.00 87.25 81 PRO A N 1
ATOM 664 C CA . PRO A 1 81 ? -1.702 -11.571 -11.110 1.00 87.25 81 PRO A CA 1
ATOM 665 C C . PRO A 1 81 ? -1.698 -10.112 -10.646 1.00 87.25 81 PRO A C 1
ATOM 667 O O . PRO A 1 81 ? -0.664 -9.516 -10.320 1.00 87.25 81 PRO A O 1
ATOM 670 N N . GLY A 1 82 ? -2.887 -9.521 -10.632 1.00 90.75 82 GLY A N 1
ATOM 671 C CA . GLY A 1 82 ? -3.096 -8.255 -9.956 1.00 90.75 82 GLY A CA 1
ATOM 672 C C . GLY A 1 82 ? -3.084 -8.490 -8.452 1.00 90.75 82 GLY A C 1
ATOM 673 O O . GLY A 1 82 ? -3.463 -9.559 -7.984 1.00 90.75 82 GLY A O 1
ATOM 674 N N . VAL A 1 83 ? -2.627 -7.510 -7.678 1.00 95.06 83 VAL A N 1
ATOM 675 C CA . VAL A 1 83 ? -2.553 -7.665 -6.223 1.00 95.06 83 VAL A CA 1
ATOM 676 C C . VAL A 1 83 ? -2.939 -6.354 -5.562 1.00 95.06 83 VAL A C 1
ATOM 678 O O . VAL A 1 83 ? -2.232 -5.358 -5.708 1.00 95.06 83 VAL A O 1
ATOM 681 N N . ASN A 1 84 ? -4.033 -6.364 -4.811 1.00 96.94 84 ASN A N 1
ATOM 682 C CA . ASN A 1 84 ? -4.472 -5.245 -3.988 1.00 96.94 84 ASN A CA 1
ATOM 683 C C . ASN A 1 84 ? -3.775 -5.286 -2.624 1.00 96.94 84 ASN A C 1
ATOM 685 O O . ASN A 1 84 ? -3.463 -6.358 -2.107 1.00 96.94 84 ASN A O 1
ATOM 689 N N . VAL A 1 85 ? -3.551 -4.116 -2.029 1.00 98.12 85 VAL A N 1
ATOM 690 C CA . VAL A 1 85 ? -3.133 -3.987 -0.627 1.00 98.12 85 VAL A CA 1
ATOM 691 C C . VAL A 1 85 ? -4.317 -3.432 0.146 1.00 98.12 85 VAL A C 1
ATOM 693 O O . VAL A 1 85 ? -4.836 -2.374 -0.208 1.00 98.12 85 VAL A O 1
ATOM 696 N N . VAL A 1 86 ? -4.746 -4.139 1.187 1.00 98.25 86 VAL A N 1
ATOM 697 C CA . VAL A 1 86 ? -5.885 -3.744 2.015 1.00 98.25 86 VAL A CA 1
ATOM 698 C C . VAL A 1 86 ? -5.391 -3.450 3.422 1.00 98.25 86 VAL A C 1
ATOM 700 O O . VAL A 1 86 ? -4.642 -4.231 4.005 1.00 98.25 86 VAL A O 1
ATOM 703 N N . GLY A 1 87 ? -5.800 -2.301 3.956 1.00 97.94 87 GLY A N 1
ATOM 704 C CA . GLY A 1 87 ? -5.567 -1.909 5.338 1.00 97.94 87 GLY A CA 1
ATOM 705 C C . GLY A 1 87 ? -6.897 -1.606 6.014 1.00 97.94 87 GLY A C 1
ATOM 706 O O . GLY A 1 87 ? -7.646 -0.747 5.553 1.00 97.94 87 GLY A O 1
ATOM 707 N N . GLN A 1 88 ? -7.187 -2.300 7.108 1.00 97.50 88 GLN A N 1
ATOM 708 C CA . GLN A 1 88 ? -8.383 -2.104 7.916 1.00 97.50 88 GLN A CA 1
ATOM 709 C C . GLN A 1 88 ? -8.003 -1.485 9.258 1.00 97.50 88 GLN A C 1
ATOM 711 O O . GLN A 1 88 ? -7.196 -2.037 10.006 1.00 97.50 88 GLN A O 1
ATOM 716 N N . LEU A 1 89 ? -8.632 -0.359 9.588 1.00 96.69 89 LEU A N 1
ATOM 717 C CA . LEU A 1 89 ? -8.627 0.180 10.942 1.00 96.69 89 LEU A CA 1
ATOM 718 C C . LEU A 1 89 ? -9.945 -0.228 11.623 1.00 96.69 89 LEU A C 1
ATOM 720 O O . LEU A 1 89 ? -10.991 0.309 11.253 1.00 96.69 89 LEU A O 1
ATOM 724 N N . PRO A 1 90 ? -9.938 -1.187 12.567 1.00 95.12 90 PRO A N 1
ATOM 725 C CA . PRO A 1 90 ? -11.169 -1.649 13.193 1.00 95.12 90 PRO A CA 1
ATOM 726 C C . PRO A 1 90 ? -11.778 -0.553 14.076 1.00 95.12 90 PRO A C 1
ATOM 728 O O . PRO A 1 90 ? -11.127 0.002 14.962 1.00 95.12 90 PRO A O 1
ATOM 731 N N . GLY A 1 91 ? -13.057 -0.259 13.852 1.00 94.31 91 GLY A N 1
ATOM 732 C CA . GLY A 1 91 ? -13.878 0.536 14.757 1.00 94.31 91 GLY A CA 1
ATOM 733 C C . GLY A 1 91 ? -14.418 -0.290 15.929 1.00 94.31 91 GLY A C 1
ATOM 734 O O . GLY A 1 91 ? -14.304 -1.517 15.966 1.00 94.31 91 GLY A O 1
ATOM 735 N N . ARG A 1 92 ? -15.082 0.386 16.874 1.00 95.88 92 ARG A N 1
ATOM 736 C CA . ARG A 1 92 ? -15.648 -0.220 18.097 1.00 95.88 92 ARG A CA 1
ATOM 737 C C . ARG A 1 92 ? -16.593 -1.402 17.838 1.00 95.88 92 ARG A C 1
ATOM 739 O O . ARG A 1 92 ? -16.671 -2.297 18.671 1.00 95.88 92 ARG A O 1
ATOM 746 N N . TYR A 1 93 ? -17.311 -1.372 16.717 1.00 96.75 93 TYR A N 1
ATOM 747 C CA . TYR A 1 93 ? -18.348 -2.343 16.354 1.00 96.75 93 TYR A CA 1
ATOM 748 C C . TYR A 1 93 ? -17.951 -3.225 15.160 1.00 96.75 93 TYR A C 1
ATOM 750 O O . TYR A 1 93 ? -18.820 -3.799 14.513 1.00 96.75 93 TYR A O 1
ATOM 758 N N . THR A 1 94 ? -16.652 -3.328 14.856 1.00 96.06 94 THR A N 1
ATOM 759 C CA . THR A 1 94 ? -16.167 -4.156 13.737 1.00 96.06 94 THR A CA 1
ATOM 760 C C . THR A 1 94 ? -16.674 -5.590 13.875 1.00 96.06 94 THR A C 1
ATOM 762 O O . THR A 1 94 ? -16.474 -6.217 14.917 1.00 96.06 94 THR A O 1
ATOM 765 N N . GLY A 1 95 ? -17.317 -6.110 12.828 1.00 93.31 95 GLY A N 1
ATOM 766 C CA . GLY A 1 95 ? -17.843 -7.477 12.801 1.00 93.31 95 GLY A CA 1
ATOM 767 C C . GLY A 1 95 ? -19.153 -7.697 13.570 1.00 93.31 95 GLY A C 1
ATOM 768 O O . GLY A 1 95 ? -19.560 -8.847 13.732 1.00 93.31 95 GLY A O 1
ATOM 769 N N . THR A 1 96 ? -19.829 -6.642 14.040 1.00 96.81 96 THR A N 1
ATOM 770 C CA . THR A 1 96 ? -21.176 -6.738 14.635 1.00 96.81 96 THR A CA 1
ATOM 771 C C . THR A 1 96 ? -22.257 -6.252 13.661 1.00 96.81 96 THR A C 1
ATOM 773 O O . THR A 1 96 ? -21.967 -5.743 12.580 1.00 96.81 96 THR A O 1
ATOM 776 N N . SER A 1 97 ? -23.535 -6.374 14.036 1.00 95.81 97 SER A N 1
ATOM 777 C CA . SER A 1 97 ? -24.654 -5.821 13.252 1.00 95.81 97 SER A CA 1
ATOM 778 C C . SER A 1 97 ? -24.632 -4.293 13.129 1.00 95.81 97 SER A C 1
ATOM 780 O O . SER A 1 97 ? -25.247 -3.738 12.218 1.00 95.81 97 SER A O 1
ATOM 782 N N . ASP A 1 98 ? -23.930 -3.617 14.040 1.00 97.00 98 ASP A N 1
ATOM 783 C CA . ASP A 1 98 ? -23.815 -2.159 14.078 1.00 97.00 98 ASP A CA 1
ATOM 784 C C . ASP A 1 98 ? -22.571 -1.649 13.341 1.00 97.00 98 ASP A C 1
ATOM 786 O O . ASP A 1 98 ? -22.291 -0.448 13.367 1.00 97.00 98 ASP A O 1
ATOM 790 N N . ASP A 1 99 ? -21.837 -2.535 12.661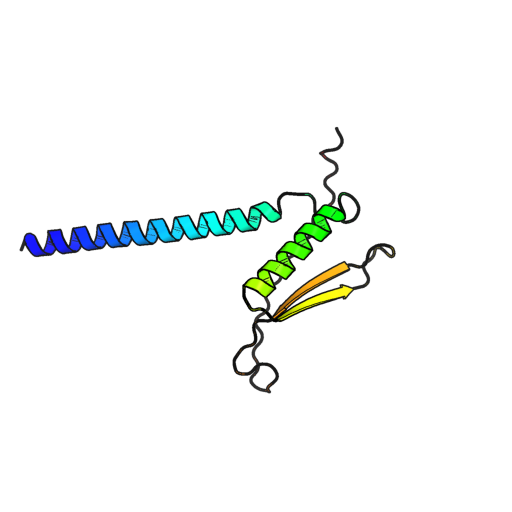 1.00 96.88 99 ASP A N 1
ATOM 791 C CA . ASP A 1 99 ? -20.667 -2.164 11.877 1.00 96.88 99 ASP A CA 1
ATOM 792 C C . ASP A 1 99 ? -21.042 -1.184 10.749 1.00 96.88 99 ASP A C 1
ATOM 794 O O . ASP A 1 99 ? -22.082 -1.303 10.082 1.00 96.88 99 ASP A O 1
ATOM 798 N N . LYS A 1 100 ? -20.189 -0.174 10.556 1.00 95.50 100 LYS A N 1
ATOM 799 C CA . LYS A 1 100 ? -20.324 0.865 9.530 1.00 95.50 100 LYS A CA 1
ATOM 800 C C . LYS A 1 100 ? -18.976 1.044 8.855 1.00 95.50 100 LYS A C 1
ATOM 802 O O . LYS A 1 100 ? -18.025 1.535 9.456 1.00 95.50 100 LYS A O 1
ATOM 807 N N . ILE A 1 101 ? -18.927 0.674 7.581 1.00 94.38 101 ILE A N 1
ATOM 808 C CA . ILE A 1 101 ? -17.696 0.655 6.800 1.00 94.38 101 ILE A CA 1
ATOM 809 C C . ILE A 1 101 ? -17.569 1.965 6.020 1.00 94.38 101 ILE A C 1
ATOM 811 O O . ILE A 1 101 ? -18.490 2.371 5.311 1.00 94.38 101 ILE A O 1
ATOM 815 N N . VAL A 1 102 ? -16.400 2.597 6.117 1.00 96.12 102 VAL A N 1
ATOM 816 C CA . VAL A 1 102 ? -15.963 3.665 5.211 1.00 96.12 102 VAL A CA 1
ATOM 817 C C . VAL A 1 102 ? -14.808 3.120 4.383 1.00 96.12 102 VAL A C 1
ATOM 819 O O . VAL A 1 102 ? -13.831 2.626 4.940 1.00 96.12 102 VAL A O 1
ATOM 822 N N . VAL A 1 103 ? -14.925 3.204 3.058 1.00 96.12 103 VAL A N 1
ATOM 823 C CA . VAL A 1 103 ? -13.911 2.699 2.123 1.00 96.12 103 VAL A CA 1
ATOM 824 C C . VAL A 1 103 ? -13.265 3.870 1.395 1.00 96.12 103 VAL A C 1
ATOM 826 O O . VAL A 1 103 ? -13.958 4.718 0.836 1.00 96.12 103 VAL A O 1
ATOM 829 N N . ILE A 1 104 ? -11.932 3.894 1.381 1.00 96.38 104 ILE A N 1
ATOM 830 C CA . ILE A 1 104 ? -11.121 4.819 0.585 1.00 96.38 104 ILE A CA 1
ATOM 831 C C . ILE A 1 104 ? -10.249 3.963 -0.333 1.00 96.38 104 ILE A C 1
ATOM 833 O O . ILE A 1 104 ? -9.554 3.068 0.141 1.00 96.38 104 ILE A O 1
ATOM 837 N N . GLY A 1 105 ? -10.305 4.223 -1.639 1.00 96.12 105 GLY A N 1
ATOM 838 C CA . GLY A 1 105 ? -9.576 3.458 -2.648 1.00 96.12 105 GLY A CA 1
ATOM 839 C C . GLY A 1 105 ? -8.733 4.349 -3.554 1.00 96.12 105 GLY A C 1
ATOM 840 O O . GLY A 1 105 ? -9.123 5.471 -3.870 1.00 96.12 105 GLY A O 1
ATOM 841 N N . SER A 1 106 ? -7.582 3.828 -3.980 1.00 95.25 106 SER A N 1
ATOM 842 C CA . SER A 1 106 ? -6.720 4.424 -5.003 1.00 95.25 106 SER A CA 1
ATOM 843 C C . SER A 1 106 ? -5.968 3.329 -5.751 1.00 95.25 106 SER A C 1
ATOM 845 O O . SER A 1 106 ? -5.653 2.282 -5.186 1.00 95.25 106 SER A O 1
ATOM 847 N N . HIS A 1 107 ? -5.621 3.610 -7.003 1.00 95.00 107 HIS A N 1
ATOM 848 C CA . HIS A 1 107 ? -4.633 2.834 -7.741 1.00 95.00 107 HIS A CA 1
ATOM 849 C C . HIS A 1 107 ? -3.220 3.236 -7.310 1.00 95.00 107 HIS A C 1
ATOM 851 O O . HIS A 1 107 ? -2.964 4.410 -7.030 1.00 95.00 107 HIS A O 1
ATOM 857 N N . TYR A 1 108 ? -2.313 2.262 -7.242 1.00 94.94 108 TYR A N 1
ATOM 858 C CA . TYR A 1 108 ? -0.898 2.491 -6.932 1.00 94.94 108 TYR A CA 1
ATOM 859 C C . TYR A 1 108 ? 0.023 2.113 -8.098 1.00 94.94 108 TYR A C 1
ATOM 861 O O . TYR A 1 108 ? 1.201 2.458 -8.083 1.00 94.94 108 TYR A O 1
ATOM 869 N N . ASP A 1 109 ? -0.482 1.404 -9.103 1.00 92.31 109 ASP A N 1
ATOM 870 C CA . ASP A 1 109 ? 0.234 1.064 -10.322 1.00 92.31 109 ASP A CA 1
ATOM 871 C C . ASP A 1 109 ? 0.296 2.249 -11.296 1.00 92.31 109 ASP A C 1
ATOM 873 O O . ASP A 1 109 ? -0.371 3.270 -11.122 1.00 92.31 109 ASP A O 1
ATOM 877 N N . SER A 1 110 ? 1.152 2.135 -12.310 1.00 92.25 110 SER A N 1
ATOM 878 C CA . SER A 1 110 ? 1.245 3.122 -13.385 1.00 92.25 110 SER A CA 1
ATOM 879 C C . SER A 1 110 ? 1.017 2.481 -14.748 1.00 92.25 110 SER A C 1
ATOM 881 O O . SER A 1 110 ? 1.303 1.297 -14.971 1.00 92.25 110 SER A O 1
ATOM 883 N N . VAL A 1 111 ? 0.568 3.301 -15.695 1.00 88.50 111 VAL A N 1
ATOM 884 C CA . VAL A 1 111 ? 0.622 2.948 -17.115 1.00 88.50 111 VAL A CA 1
ATOM 885 C C . VAL A 1 111 ? 2.089 2.830 -17.563 1.00 88.50 111 VAL A C 1
ATOM 887 O O . VAL A 1 111 ? 2.960 3.458 -16.947 1.00 88.50 111 VAL A O 1
ATOM 890 N N . PRO A 1 112 ? 2.399 2.011 -18.583 1.00 79.50 112 PRO A N 1
ATOM 891 C CA . PRO A 1 112 ? 3.728 1.994 -19.180 1.00 79.50 112 PRO A CA 1
ATOM 892 C C . PRO A 1 112 ? 4.067 3.377 -19.746 1.00 79.50 112 PRO A C 1
ATOM 894 O O . PRO A 1 112 ? 3.299 3.921 -20.540 1.00 79.50 112 PRO A O 1
ATOM 897 N N . ASP A 1 113 ? 5.209 3.935 -19.352 1.00 68.44 113 ASP A N 1
ATOM 898 C CA . ASP A 1 113 ? 5.751 5.140 -19.973 1.00 68.44 113 ASP A CA 1
ATOM 899 C C . ASP A 1 113 ? 6.889 4.752 -20.921 1.00 68.44 113 ASP A C 1
ATOM 901 O O . ASP A 1 113 ? 8.009 4.465 -20.499 1.00 68.44 113 ASP A O 1
ATOM 905 N N . TYR A 1 114 ? 6.587 4.725 -22.218 1.00 61.97 114 TYR A N 1
ATOM 906 C CA . TYR A 1 114 ? 7.561 4.420 -23.267 1.00 61.97 114 TYR A CA 1
ATOM 907 C C . TYR A 1 114 ? 8.458 5.618 -23.618 1.00 61.97 114 TYR A C 1
ATOM 909 O O . TYR A 1 114 ? 9.375 5.476 -24.424 1.00 61.97 114 TYR A O 1
ATOM 917 N N . SER A 1 115 ? 8.239 6.800 -23.026 1.00 60.06 115 SER A N 1
ATOM 918 C CA . SER A 1 115 ? 8.953 8.026 -23.409 1.00 60.06 115 SER A CA 1
ATOM 919 C C . SER A 1 115 ? 10.372 8.159 -22.832 1.00 60.06 115 SER A C 1
ATOM 921 O O . SER A 1 115 ? 11.069 9.121 -23.146 1.00 60.06 115 SER A O 1
ATOM 923 N N . ARG A 1 116 ? 10.844 7.182 -22.040 1.00 51.19 116 ARG A N 1
ATOM 924 C CA . ARG A 1 116 ? 12.223 7.126 -21.505 1.00 51.19 116 ARG A CA 1
ATOM 925 C C . ARG A 1 116 ? 13.152 6.125 -22.203 1.00 51.19 116 ARG A C 1
ATOM 927 O O . ARG A 1 116 ? 14.282 5.946 -21.758 1.00 51.19 116 ARG A O 1
ATOM 934 N N . CYS A 1 117 ? 12.710 5.496 -23.290 1.00 47.88 117 CYS A N 1
ATOM 935 C CA . CYS A 1 117 ? 13.589 4.754 -24.195 1.00 47.88 117 CYS A CA 1
ATOM 936 C C . CYS A 1 117 ? 13.951 5.654 -25.385 1.00 47.88 117 CYS A C 1
ATOM 938 O O . CYS A 1 117 ? 13.334 5.566 -26.445 1.00 47.88 117 CYS A O 1
ATOM 940 N N . GLY A 1 118 ? 14.916 6.550 -25.177 1.00 40.41 118 GLY A N 1
ATOM 941 C CA . GLY A 1 118 ? 15.498 7.433 -26.188 1.00 40.41 118 GLY A CA 1
ATOM 942 C C . GLY A 1 118 ? 16.950 7.716 -25.855 1.00 40.41 118 GLY A C 1
ATOM 943 O O . GLY A 1 118 ? 17.211 7.996 -24.663 1.00 40.41 118 GLY A O 1
#

pLDDT: mean 84.2, std 15.31, range [40.41, 98.31]